Protein AF-A0A075HP21-F1 (afdb_monomer_lite)

Organism: NCBI:txid1456290

pLDDT: mean 80.05, std 10.39, range [52.59, 93.38]

Radius of gyration: 14.36 Å; chains: 1; bounding box: 44×21×34 Å

Structure (mmCIF, N/CA/C/O backbone):
data_AF-A0A075HP21-F1
#
_entry.id   AF-A0A075HP21-F1
#
loop_
_atom_site.group_PDB
_atom_site.id
_atom_site.type_symbol
_atom_site.label_atom_id
_atom_site.label_alt_id
_atom_site.label_comp_id
_atom_site.label_asym_id
_atom_site.label_entity_id
_atom_site.label_seq_id
_atom_site.pdbx_PDB_ins_code
_atom_site.Cartn_x
_atom_site.Cartn_y
_atom_site.Cartn_z
_atom_site.occupancy
_atom_site.B_iso_or_equiv
_atom_site.auth_seq_id
_atom_site.auth_comp_id
_atom_site.auth_asym_id
_atom_site.auth_atom_id
_atom_site.pdbx_PDB_model_num
ATOM 1 N N . MET A 1 1 ? 26.562 -9.823 -5.008 1.00 52.59 1 MET A N 1
ATOM 2 C CA . MET A 1 1 ? 25.995 -8.474 -4.767 1.00 52.59 1 MET A CA 1
ATOM 3 C C . MET A 1 1 ? 24.486 -8.461 -5.011 1.00 52.59 1 MET A C 1
ATOM 5 O O . MET A 1 1 ? 23.760 -8.244 -4.050 1.00 52.59 1 MET A O 1
ATOM 9 N N . ALA A 1 2 ? 24.005 -8.801 -6.217 1.00 57.50 2 ALA A N 1
ATOM 10 C CA . ALA A 1 2 ? 22.569 -8.815 -6.545 1.00 57.50 2 ALA A CA 1
ATOM 11 C C . ALA A 1 2 ? 21.715 -9.752 -5.659 1.00 57.50 2 ALA A C 1
ATOM 13 O O . ALA A 1 2 ? 20.680 -9.338 -5.150 1.00 57.50 2 ALA A O 1
ATOM 14 N N . GLU A 1 3 ? 22.172 -10.979 -5.373 1.00 53.09 3 GLU A N 1
ATOM 15 C CA . GLU A 1 3 ? 21.424 -11.912 -4.505 1.00 53.09 3 GLU A CA 1
ATOM 16 C C . GLU A 1 3 ? 21.290 -11.446 -3.048 1.00 53.09 3 GLU A C 1
ATOM 18 O O . GLU A 1 3 ? 20.299 -11.745 -2.384 1.00 53.09 3 GLU A O 1
ATOM 23 N N . MET A 1 4 ? 22.288 -10.727 -2.529 1.00 56.50 4 MET A N 1
ATOM 24 C CA . MET A 1 4 ? 22.276 -10.241 -1.148 1.00 56.50 4 MET A CA 1
ATOM 25 C C . MET A 1 4 ? 21.319 -9.052 -1.012 1.00 56.50 4 MET A C 1
ATOM 27 O O . MET A 1 4 ? 20.531 -9.014 -0.072 1.00 56.50 4 MET A O 1
ATOM 31 N N . GLN A 1 5 ? 21.307 -8.155 -2.006 1.00 57.50 5 GLN A N 1
ATOM 32 C CA . GLN A 1 5 ? 20.324 -7.074 -2.108 1.00 57.50 5 GLN A CA 1
ATOM 33 C C . GLN A 1 5 ? 18.903 -7.621 -2.273 1.00 57.50 5 GLN A C 1
ATOM 35 O O . GLN A 1 5 ? 18.016 -7.191 -1.549 1.00 57.50 5 GLN A O 1
ATOM 40 N N . ALA A 1 6 ? 18.687 -8.625 -3.130 1.00 59.97 6 ALA A N 1
ATOM 41 C CA . ALA A 1 6 ? 17.376 -9.251 -3.295 1.00 59.97 6 ALA A CA 1
ATOM 42 C C . ALA A 1 6 ? 16.871 -9.895 -1.991 1.00 59.97 6 ALA A C 1
ATOM 44 O O . ALA A 1 6 ? 15.738 -9.654 -1.581 1.00 59.97 6 ALA A O 1
ATOM 45 N N . LYS A 1 7 ? 17.717 -10.656 -1.280 1.00 57.06 7 LYS A N 1
ATOM 46 C CA . LYS A 1 7 ? 17.371 -11.246 0.029 1.00 57.06 7 LYS A CA 1
ATOM 47 C C . LYS A 1 7 ? 17.060 -10.183 1.082 1.00 57.06 7 LYS A C 1
ATOM 49 O O . LYS A 1 7 ? 16.151 -10.375 1.887 1.00 57.06 7 LYS A O 1
ATOM 54 N N . GLN A 1 8 ? 17.788 -9.070 1.071 1.00 57.47 8 GLN A N 1
ATOM 55 C CA . GLN A 1 8 ? 17.574 -7.972 2.007 1.00 57.47 8 GLN A CA 1
ATOM 56 C C . GLN A 1 8 ? 16.295 -7.190 1.688 1.00 57.47 8 GLN A C 1
ATOM 58 O O . GLN A 1 8 ? 15.516 -6.923 2.596 1.00 57.47 8 GLN A O 1
ATOM 63 N N . SER A 1 9 ? 16.004 -6.938 0.411 1.00 58.84 9 SER A N 1
ATOM 64 C CA . SER A 1 9 ? 14.731 -6.370 -0.045 1.00 58.84 9 SER A CA 1
ATOM 65 C C . SER A 1 9 ? 13.542 -7.275 0.289 1.00 58.84 9 SER A C 1
ATOM 67 O O . SER A 1 9 ? 12.524 -6.788 0.770 1.00 58.84 9 SER A O 1
ATOM 69 N N . LEU A 1 10 ? 13.680 -8.596 0.124 1.00 61.16 10 LEU A N 1
ATOM 70 C CA . LEU A 1 10 ? 12.653 -9.574 0.505 1.00 61.16 10 LEU A CA 1
ATOM 71 C C . LEU A 1 10 ? 12.404 -9.594 2.018 1.00 61.16 10 LEU A C 1
ATOM 73 O O . LEU A 1 10 ? 11.258 -9.701 2.449 1.00 61.16 10 LEU A O 1
ATOM 77 N N . LYS A 1 11 ? 13.463 -9.492 2.831 1.00 63.66 11 LYS A N 1
ATOM 78 C CA . LYS A 1 11 ? 13.344 -9.424 4.292 1.00 63.66 11 LYS A CA 1
ATOM 79 C C . LYS A 1 11 ? 12.668 -8.123 4.730 1.00 63.66 11 LYS A C 1
ATOM 81 O O . LYS A 1 11 ? 11.687 -8.180 5.461 1.00 63.66 11 LYS A O 1
ATOM 86 N N . ASN A 1 12 ? 13.101 -6.990 4.176 1.00 65.94 12 ASN A N 1
ATOM 87 C CA . ASN A 1 12 ? 12.483 -5.687 4.418 1.00 65.94 12 ASN A CA 1
ATOM 88 C C . ASN A 1 12 ? 10.998 -5.680 4.013 1.00 65.94 12 ASN A C 1
ATOM 90 O O . ASN A 1 12 ? 10.170 -5.138 4.738 1.00 65.94 12 ASN A O 1
ATOM 94 N N . GLY A 1 13 ? 10.644 -6.319 2.892 1.00 67.25 13 GLY A N 1
ATOM 95 C CA . GLY A 1 13 ? 9.255 -6.469 2.454 1.00 67.25 13 GLY A CA 1
ATOM 96 C C . GLY A 1 13 ? 8.410 -7.345 3.388 1.00 67.25 13 GLY A C 1
ATOM 97 O O . GLY A 1 13 ? 7.253 -7.022 3.644 1.00 67.25 13 GLY A O 1
ATOM 98 N N . LYS A 1 14 ? 8.980 -8.424 3.946 1.00 73.31 14 LYS A N 1
ATOM 99 C CA . LYS A 1 14 ? 8.298 -9.273 4.940 1.00 73.31 14 LYS A CA 1
ATOM 100 C C . LYS A 1 14 ? 8.050 -8.540 6.255 1.00 73.31 14 LYS A C 1
ATOM 102 O O . LYS A 1 14 ? 6.925 -8.577 6.747 1.00 73.31 14 LYS A O 1
ATOM 107 N N . ASP A 1 15 ? 9.066 -7.861 6.778 1.00 76.94 15 ASP A N 1
ATOM 108 C CA . ASP A 1 15 ? 8.961 -7.093 8.022 1.00 76.94 15 ASP A CA 1
ATOM 109 C C . ASP A 1 15 ? 7.916 -5.975 7.863 1.00 76.94 15 ASP A C 1
ATOM 111 O O . ASP A 1 15 ? 7.052 -5.777 8.716 1.00 76.94 15 ASP A O 1
ATOM 115 N N . LEU A 1 16 ? 7.911 -5.313 6.703 1.00 71.62 16 LEU A N 1
ATOM 116 C CA . LEU A 1 16 ? 6.912 -4.311 6.354 1.00 71.62 16 LEU A CA 1
ATOM 117 C C . LEU A 1 16 ? 5.495 -4.898 6.268 1.00 71.62 16 LEU A C 1
ATOM 119 O O . LEU A 1 16 ? 4.571 -4.326 6.841 1.00 71.62 16 LEU A O 1
ATOM 123 N N . LYS A 1 17 ? 5.304 -6.054 5.615 1.00 77.50 17 LYS A N 1
ATOM 124 C CA . LYS A 1 17 ? 3.991 -6.723 5.550 1.00 77.50 17 LYS A CA 1
ATOM 125 C C . LYS A 1 17 ? 3.453 -7.041 6.947 1.00 77.50 17 LYS A C 1
ATOM 127 O O . LYS A 1 17 ? 2.257 -6.884 7.183 1.00 77.50 17 LYS A O 1
ATOM 132 N N . GLN A 1 18 ? 4.312 -7.440 7.886 1.00 79.44 18 GLN A N 1
ATOM 133 C CA . GLN A 1 18 ? 3.903 -7.685 9.272 1.00 79.44 18 GLN A CA 1
ATOM 134 C C . GLN A 1 18 ? 3.456 -6.401 9.979 1.00 79.44 18 GLN A C 1
ATOM 136 O O . GLN A 1 18 ? 2.389 -6.394 10.589 1.00 79.44 18 GLN A O 1
ATOM 141 N N . VAL A 1 19 ? 4.219 -5.310 9.847 1.00 78.62 19 VAL A N 1
ATOM 142 C CA . VAL A 1 19 ? 3.862 -4.008 10.439 1.00 78.62 19 VAL A CA 1
ATOM 143 C C . VAL A 1 19 ? 2.517 -3.514 9.907 1.00 78.62 19 VAL A C 1
ATOM 145 O O . VAL A 1 19 ? 1.645 -3.142 10.688 1.00 78.62 19 VAL A O 1
ATOM 148 N N . LEU A 1 20 ? 2.305 -3.566 8.591 1.00 76.88 20 LEU A N 1
ATOM 149 C CA . LEU A 1 20 ? 1.047 -3.119 7.984 1.00 76.88 20 LEU A CA 1
ATOM 150 C C . LEU A 1 20 ? -0.144 -3.996 8.365 1.00 76.88 20 LEU A C 1
ATOM 152 O O . LEU A 1 20 ? -1.248 -3.486 8.537 1.00 76.88 20 LEU A O 1
ATOM 156 N N . THR A 1 21 ? 0.082 -5.298 8.546 1.00 79.88 21 THR A N 1
ATOM 157 C CA . THR A 1 21 ? -0.956 -6.218 9.026 1.00 79.88 21 THR A CA 1
ATOM 158 C C . THR A 1 21 ? -1.388 -5.857 10.439 1.00 79.88 21 THR A C 1
ATOM 160 O O . THR A 1 21 ? -2.580 -5.680 10.666 1.00 79.88 21 THR A O 1
ATOM 163 N N . ALA A 1 22 ? -0.438 -5.634 11.350 1.00 79.38 22 ALA A N 1
ATOM 164 C CA . ALA A 1 22 ? -0.753 -5.210 12.711 1.00 79.38 22 ALA A CA 1
ATOM 165 C C . ALA A 1 22 ? -1.492 -3.858 12.737 1.00 79.38 22 ALA A C 1
ATOM 167 O O . ALA A 1 22 ? -2.425 -3.667 13.517 1.00 79.38 22 ALA A O 1
ATOM 168 N N . LEU A 1 23 ? -1.115 -2.916 11.866 1.00 74.75 23 LEU A N 1
ATOM 169 C CA . LEU A 1 23 ? -1.806 -1.629 11.747 1.00 74.75 23 LEU A CA 1
ATOM 170 C C . LEU A 1 23 ? -3.231 -1.788 11.206 1.00 74.75 23 LEU A C 1
ATOM 172 O O . LEU A 1 23 ? -4.148 -1.165 11.735 1.00 74.75 23 LEU A O 1
ATOM 176 N N . LYS A 1 24 ? -3.448 -2.654 10.210 1.00 78.56 24 LYS A N 1
ATOM 177 C CA . LYS A 1 24 ? -4.793 -2.994 9.732 1.00 78.56 24 LYS A CA 1
ATOM 178 C C . LYS A 1 24 ? -5.638 -3.622 10.835 1.00 78.56 24 LYS A C 1
ATOM 180 O O . LYS A 1 24 ? -6.768 -3.198 11.019 1.00 78.56 24 LYS A O 1
ATOM 185 N N . GLU A 1 25 ? -5.109 -4.593 11.572 1.00 82.62 25 GLU A N 1
ATOM 186 C CA . GLU A 1 25 ? -5.853 -5.248 12.655 1.00 82.62 25 GLU A CA 1
ATOM 187 C C . GLU A 1 25 ? -6.291 -4.240 13.722 1.00 82.62 25 GLU A C 1
ATOM 189 O O . GLU A 1 25 ? -7.432 -4.285 14.173 1.00 82.62 25 GLU A O 1
ATOM 194 N N . ASN A 1 26 ? -5.432 -3.273 14.064 1.00 79.75 26 ASN A N 1
ATOM 195 C CA . ASN A 1 26 ? -5.816 -2.164 14.939 1.00 79.75 26 ASN A CA 1
ATOM 196 C C . ASN A 1 26 ? -6.948 -1.319 14.333 1.00 79.75 26 ASN A C 1
ATOM 198 O O . ASN A 1 26 ? -7.899 -0.976 15.034 1.00 79.75 26 ASN A O 1
ATOM 202 N N . ARG A 1 27 ? -6.890 -1.003 13.033 1.00 77.56 27 ARG A N 1
ATOM 203 C CA . ARG A 1 27 ? -7.953 -0.246 12.348 1.00 77.56 27 ARG A CA 1
ATOM 204 C C . ARG A 1 27 ? -9.274 -1.010 12.310 1.00 77.56 27 ARG A C 1
ATOM 206 O O . ARG A 1 27 ? -10.305 -0.419 12.608 1.00 77.56 27 ARG A O 1
ATOM 213 N N . ASP A 1 28 ? -9.237 -2.302 12.003 1.00 79.75 28 ASP A N 1
ATOM 214 C CA . ASP A 1 28 ? -10.418 -3.165 11.945 1.00 79.75 28 ASP A CA 1
ATOM 215 C C . ASP A 1 28 ? -11.040 -3.335 13.352 1.00 79.75 28 ASP A C 1
ATOM 217 O O . ASP A 1 28 ? -12.262 -3.347 13.493 1.00 79.75 28 ASP A O 1
ATOM 221 N N . GLN A 1 29 ? -10.231 -3.391 14.419 1.00 82.81 29 GLN A N 1
ATOM 222 C CA . GLN A 1 29 ? -10.719 -3.385 15.810 1.00 82.81 29 GLN A CA 1
ATOM 223 C C . GLN A 1 29 ? -11.383 -2.053 16.197 1.00 82.81 29 GLN A C 1
ATOM 225 O O . GLN A 1 29 ? -12.425 -2.031 16.862 1.00 82.81 29 GLN A O 1
ATOM 230 N N . ILE A 1 30 ? -10.803 -0.928 15.774 1.00 79.69 30 ILE A N 1
ATOM 231 C CA . ILE A 1 30 ? -11.395 0.399 15.981 1.00 79.69 30 ILE A CA 1
ATOM 232 C C . ILE A 1 30 ? -12.705 0.521 15.191 1.00 79.69 30 ILE A C 1
ATOM 234 O O . ILE A 1 30 ? -13.698 0.998 15.734 1.00 79.69 30 ILE A O 1
ATOM 238 N N . GLU A 1 31 ? -12.757 0.023 13.956 1.00 83.62 31 GLU A N 1
ATOM 239 C CA . GLU A 1 31 ? -13.977 -0.011 13.145 1.00 83.62 31 GLU A CA 1
ATOM 240 C C . GLU A 1 31 ? -15.072 -0.859 13.801 1.00 83.62 31 GLU A C 1
ATOM 242 O O . GLU A 1 31 ? -16.210 -0.409 13.908 1.00 83.62 31 GLU A O 1
ATOM 247 N N . GLN A 1 32 ? -14.737 -2.039 14.332 1.00 83.31 32 GLN A N 1
ATOM 248 C CA . GLN A 1 32 ? -15.700 -2.882 15.050 1.00 83.31 32 GLN A CA 1
ATOM 249 C C . GLN A 1 32 ? -16.238 -2.226 16.328 1.00 83.31 32 GLN A C 1
ATOM 251 O O . GLN A 1 32 ? -17.394 -2.439 16.685 1.00 83.31 32 GLN A O 1
ATOM 256 N N . SER A 1 33 ? -15.413 -1.440 17.025 1.00 81.00 33 SER A N 1
ATOM 257 C CA . SER A 1 33 ? -15.800 -0.800 18.290 1.00 81.00 33 SER A CA 1
A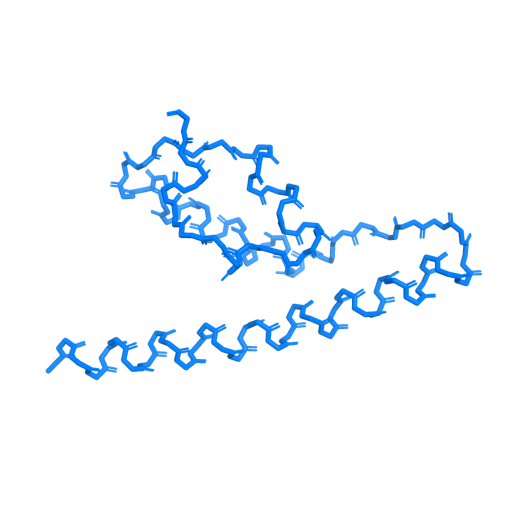TOM 258 C C . SER A 1 33 ? -16.527 0.534 18.114 1.00 81.00 33 SER A C 1
ATOM 260 O O . SER A 1 33 ? -17.381 0.873 18.930 1.00 81.00 33 SER A O 1
ATOM 262 N N . THR A 1 34 ? -16.216 1.289 17.059 1.00 79.62 34 THR A N 1
ATOM 263 C CA . THR A 1 34 ? -16.748 2.646 16.831 1.00 79.62 34 THR A CA 1
ATOM 264 C C . THR A 1 34 ? -17.729 2.733 15.662 1.00 79.62 34 THR A C 1
ATOM 266 O O . THR A 1 34 ? -18.435 3.731 15.529 1.00 79.62 34 THR A O 1
ATOM 269 N N . GLY A 1 35 ? -17.789 1.706 14.809 1.00 80.81 35 GLY A N 1
ATOM 270 C CA . GLY A 1 35 ? -18.552 1.708 13.560 1.00 80.81 35 GLY A CA 1
ATOM 271 C C . GLY A 1 35 ? -17.961 2.607 12.468 1.00 80.81 35 GLY A C 1
ATOM 272 O O . GLY A 1 35 ? -18.590 2.784 11.427 1.00 80.81 35 GLY A O 1
ATOM 273 N N . GLN A 1 36 ? -16.784 3.200 12.694 1.00 76.62 36 GLN A N 1
ATOM 274 C CA . GLN A 1 36 ? -16.104 4.080 11.747 1.00 76.62 36 GLN A CA 1
ATOM 275 C C . GLN A 1 36 ? -14.722 3.521 11.425 1.00 76.62 36 GLN A C 1
ATOM 277 O O . GLN A 1 36 ? -13.916 3.304 12.327 1.00 76.62 36 GLN A O 1
ATOM 282 N N . ARG A 1 37 ? -14.431 3.318 10.134 1.00 72.25 37 ARG A N 1
ATOM 283 C CA . ARG A 1 37 ? -13.099 2.915 9.673 1.00 72.25 37 ARG A CA 1
ATOM 284 C C . ARG A 1 37 ? -12.141 4.098 9.846 1.00 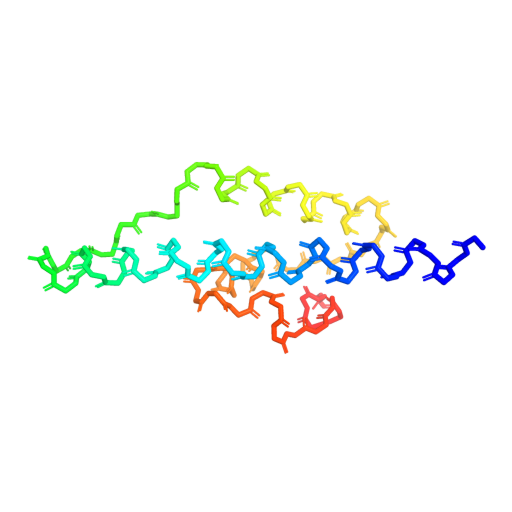72.25 37 ARG A C 1
ATOM 286 O O . ARG A 1 37 ? -12.294 5.100 9.142 1.00 72.25 37 ARG A O 1
ATOM 293 N N . PRO A 1 38 ? -11.166 4.032 10.767 1.00 75.88 38 PRO A N 1
ATOM 294 C CA . PRO A 1 38 ? -10.187 5.100 10.912 1.00 75.88 38 PRO A CA 1
ATOM 295 C C . PRO A 1 38 ? -9.356 5.211 9.632 1.00 75.88 38 PRO A C 1
ATOM 297 O O . PRO A 1 38 ? -9.113 4.209 8.952 1.00 75.88 38 PRO A O 1
ATOM 300 N N . GLN A 1 39 ? -8.910 6.423 9.299 1.00 76.62 39 GLN A N 1
ATOM 301 C CA . GLN A 1 39 ? -8.010 6.628 8.164 1.00 76.62 39 GLN A CA 1
ATOM 302 C C . GLN A 1 39 ? -6.699 5.853 8.358 1.00 76.62 39 GLN A C 1
ATOM 304 O O . GLN A 1 39 ? -6.319 5.498 9.475 1.00 76.62 39 GLN A O 1
ATOM 309 N N . ILE A 1 40 ? -6.020 5.568 7.247 1.00 76.19 40 ILE A N 1
ATOM 310 C CA . ILE A 1 40 ? -4.662 5.023 7.271 1.00 76.19 40 ILE A CA 1
ATOM 311 C C . ILE A 1 40 ? -3.778 5.985 8.076 1.00 76.19 40 ILE A C 1
ATOM 313 O O . ILE A 1 40 ? -3.788 7.185 7.810 1.00 76.19 40 ILE A O 1
ATOM 317 N N . ASP A 1 41 ? -3.020 5.455 9.039 1.00 79.12 41 ASP A N 1
ATOM 318 C CA . ASP A 1 41 ? -2.088 6.250 9.846 1.00 79.12 41 ASP A CA 1
ATOM 319 C C . ASP A 1 41 ? -1.087 7.005 8.954 1.00 79.12 41 ASP A C 1
ATOM 321 O O . ASP A 1 41 ? -0.589 6.460 7.959 1.00 79.12 41 ASP A O 1
ATOM 325 N N . ASP A 1 42 ? -0.759 8.242 9.331 1.00 79.62 42 ASP A N 1
ATOM 326 C CA . ASP A 1 42 ? 0.123 9.130 8.565 1.00 79.62 42 ASP A 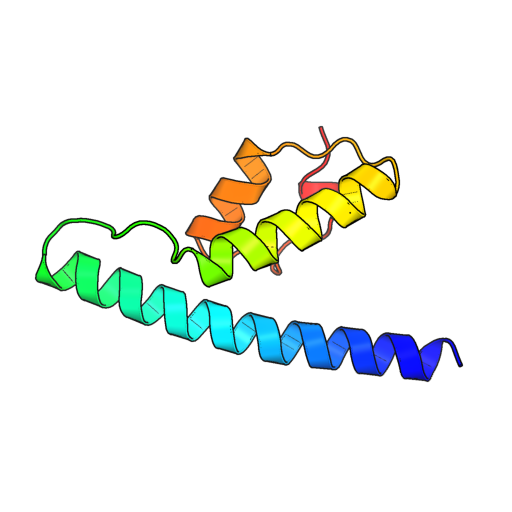CA 1
ATOM 327 C C . ASP A 1 42 ? 1.480 8.485 8.249 1.00 79.62 42 ASP A C 1
ATOM 329 O O . ASP A 1 42 ? 2.032 8.680 7.164 1.00 79.62 42 ASP A O 1
ATOM 333 N N . THR A 1 43 ? 1.996 7.646 9.150 1.00 79.81 43 THR A N 1
ATOM 334 C CA . THR A 1 43 ? 3.255 6.915 8.961 1.00 79.81 43 THR A CA 1
ATOM 335 C C . THR A 1 43 ? 3.149 5.902 7.824 1.00 79.81 43 THR A C 1
ATOM 337 O O . THR A 1 43 ? 4.050 5.794 6.988 1.00 79.81 43 THR A O 1
ATOM 340 N N . THR A 1 44 ? 2.030 5.174 7.757 1.00 80.38 44 THR A N 1
ATOM 341 C CA . THR A 1 44 ? 1.770 4.206 6.680 1.00 80.38 44 THR A CA 1
ATOM 342 C C . THR A 1 44 ? 1.578 4.923 5.356 1.00 80.38 44 THR A C 1
ATOM 344 O O . THR A 1 44 ? 2.127 4.496 4.340 1.00 80.38 44 THR A O 1
ATOM 347 N N . LYS A 1 45 ? 0.858 6.048 5.372 1.00 86.44 45 LYS A N 1
ATOM 348 C CA . LYS A 1 45 ? 0.654 6.880 4.190 1.00 86.44 45 LYS A CA 1
ATOM 349 C C . LYS A 1 45 ? 1.979 7.415 3.648 1.00 86.44 45 LYS A C 1
ATOM 351 O O . LYS A 1 45 ? 2.261 7.247 2.467 1.00 86.44 45 LYS A O 1
ATOM 356 N N . LEU A 1 46 ? 2.840 7.974 4.500 1.00 86.44 46 LEU A N 1
ATOM 357 C CA . LEU A 1 46 ? 4.173 8.446 4.108 1.00 86.44 46 LEU A CA 1
ATOM 358 C C . LEU A 1 46 ? 5.029 7.328 3.506 1.00 86.44 46 LEU A C 1
ATOM 360 O O . LEU A 1 46 ? 5.699 7.530 2.491 1.00 86.44 46 LEU A O 1
ATOM 364 N N . PHE A 1 47 ? 5.001 6.140 4.111 1.00 83.56 47 PHE A N 1
ATOM 365 C CA . PHE A 1 47 ? 5.764 5.006 3.609 1.00 83.56 47 PHE A CA 1
ATOM 366 C C . PHE A 1 47 ? 5.252 4.536 2.239 1.00 83.56 47 PHE A C 1
ATOM 368 O O . PHE A 1 47 ? 6.044 4.363 1.312 1.00 83.56 47 PHE A O 1
ATOM 375 N N . MET A 1 48 ? 3.938 4.361 2.087 1.00 87.38 48 MET A N 1
ATOM 376 C CA . MET A 1 48 ? 3.319 3.912 0.833 1.00 87.38 48 MET A CA 1
ATOM 377 C C . MET A 1 48 ? 3.469 4.947 -0.279 1.00 87.38 48 MET A C 1
ATOM 379 O O . MET A 1 48 ? 3.788 4.584 -1.408 1.00 87.38 48 MET A O 1
ATOM 383 N N . GLN A 1 49 ? 3.382 6.235 0.053 1.00 89.81 49 GLN A N 1
ATOM 384 C CA . GLN A 1 49 ? 3.692 7.317 -0.878 1.00 89.81 49 GLN A CA 1
ATOM 385 C C . GLN A 1 49 ? 5.139 7.232 -1.378 1.00 89.81 49 GLN A C 1
ATOM 387 O O . GLN A 1 49 ? 5.404 7.485 -2.549 1.00 89.81 49 GLN A O 1
ATOM 392 N N . LYS A 1 50 ? 6.095 6.854 -0.520 1.00 89.56 50 LYS A N 1
ATOM 393 C CA . LYS A 1 50 ? 7.487 6.665 -0.944 1.00 89.56 50 LYS A CA 1
ATOM 394 C C . LYS A 1 50 ? 7.627 5.508 -1.936 1.00 89.56 50 LYS A C 1
ATOM 396 O O . LYS A 1 50 ? 8.389 5.644 -2.886 1.00 89.56 50 LYS A O 1
ATOM 401 N N . VAL A 1 51 ? 6.904 4.403 -1.734 1.00 86.81 51 VAL A N 1
ATOM 402 C CA . VAL A 1 51 ? 6.875 3.269 -2.679 1.00 86.81 51 VAL A CA 1
ATOM 403 C C . VAL A 1 51 ? 6.299 3.708 -4.023 1.00 86.81 51 VAL A C 1
ATOM 405 O O . VAL A 1 51 ? 6.940 3.503 -5.050 1.00 86.81 51 VAL A O 1
ATOM 408 N N . LEU A 1 52 ? 5.153 4.392 -4.003 1.00 90.12 52 LEU A N 1
ATOM 409 C CA . LEU A 1 52 ? 4.519 4.943 -5.198 1.00 90.12 52 LEU A CA 1
ATOM 410 C C . LEU A 1 52 ? 5.473 5.878 -5.957 1.00 90.12 52 LEU A C 1
ATOM 412 O O . LEU A 1 52 ? 5.695 5.708 -7.151 1.00 90.12 52 LEU A O 1
ATOM 416 N N . ASN A 1 53 ? 6.134 6.801 -5.252 1.00 90.25 53 ASN A N 1
ATOM 417 C CA . ASN A 1 53 ? 7.098 7.724 -5.854 1.00 90.25 53 ASN A CA 1
ATOM 418 C C . ASN A 1 53 ? 8.292 7.005 -6.498 1.00 90.25 53 ASN A C 1
ATOM 420 O O . ASN A 1 53 ? 8.816 7.487 -7.501 1.00 90.25 53 ASN A O 1
ATOM 424 N N . VAL A 1 54 ? 8.743 5.879 -5.934 1.00 90.00 54 VAL A N 1
ATOM 425 C CA . VAL A 1 54 ? 9.802 5.060 -6.542 1.00 90.00 54 VAL A CA 1
ATOM 426 C C . VAL A 1 54 ? 9.317 4.472 -7.864 1.00 90.00 54 VAL A C 1
ATOM 428 O O . VAL A 1 54 ? 10.009 4.630 -8.863 1.00 90.00 54 VAL A O 1
ATOM 431 N N . TRP A 1 55 ? 8.124 3.877 -7.907 1.00 89.00 55 TRP A N 1
ATOM 432 C CA . TRP A 1 55 ? 7.570 3.302 -9.140 1.00 89.00 55 TRP A CA 1
ATOM 433 C C . TRP A 1 55 ? 7.318 4.350 -10.226 1.00 89.00 55 TRP A C 1
ATOM 435 O O . TRP A 1 55 ? 7.674 4.131 -11.382 1.00 89.00 55 TRP A O 1
ATOM 445 N N . LEU A 1 56 ? 6.813 5.525 -9.847 1.00 88.44 56 LEU A N 1
ATOM 446 C CA . LEU A 1 56 ? 6.675 6.661 -10.762 1.00 88.44 56 LEU A CA 1
ATOM 447 C C . LEU A 1 56 ? 8.044 7.138 -11.282 1.00 88.44 56 LEU A C 1
ATOM 449 O O . LEU A 1 56 ? 8.192 7.447 -12.461 1.00 88.44 56 LEU A O 1
ATOM 453 N N . SER A 1 57 ? 9.074 7.149 -10.428 1.00 90.94 57 SER A N 1
ATOM 454 C CA . SER A 1 57 ? 10.447 7.521 -10.819 1.00 90.94 57 SER A CA 1
ATOM 455 C C . SER A 1 57 ? 11.121 6.473 -11.714 1.00 90.94 57 SER A C 1
ATOM 457 O O . SER A 1 57 ? 11.992 6.820 -12.507 1.00 90.94 57 SER A O 1
ATOM 459 N N . GLU A 1 58 ? 10.720 5.203 -11.610 1.00 89.00 58 GLU A N 1
ATOM 460 C CA . GLU A 1 58 ? 11.108 4.127 -12.535 1.00 89.00 58 GLU A CA 1
ATOM 461 C C . GLU A 1 58 ? 10.423 4.250 -13.909 1.00 89.00 58 GLU A C 1
ATOM 463 O O . GLU A 1 58 ? 10.764 3.506 -14.827 1.00 89.00 58 GLU A O 1
ATOM 468 N N . GLY A 1 59 ? 9.496 5.202 -14.075 1.00 89.56 59 GLY A N 1
ATOM 469 C CA . GLY A 1 59 ? 8.771 5.444 -15.321 1.00 89.56 59 GLY A CA 1
ATOM 470 C C . GLY A 1 59 ? 7.528 4.573 -15.498 1.00 89.56 59 GLY A C 1
ATOM 471 O O . GLY A 1 59 ? 7.063 4.425 -16.627 1.00 89.56 59 GLY A O 1
ATOM 472 N N . ARG A 1 60 ? 7.000 3.984 -14.417 1.00 90.31 60 ARG A N 1
ATOM 473 C CA . ARG A 1 60 ? 5.752 3.210 -14.458 1.00 90.31 60 ARG A CA 1
ATOM 474 C C . ARG A 1 60 ? 4.544 4.132 -14.350 1.00 90.31 60 ARG A C 1
ATOM 476 O O . ARG A 1 60 ? 4.550 5.060 -13.543 1.00 90.31 60 ARG A O 1
ATOM 483 N N . ASP A 1 61 ? 3.509 3.850 -15.134 1.00 92.06 61 ASP A N 1
ATOM 484 C CA . ASP A 1 61 ? 2.234 4.572 -15.089 1.00 92.06 61 ASP A CA 1
ATOM 485 C C . ASP A 1 61 ? 1.294 3.882 -14.098 1.00 92.06 61 ASP A C 1
ATOM 487 O O . ASP A 1 61 ? 0.559 2.968 -14.463 1.00 92.06 61 ASP A O 1
ATOM 491 N N . ILE A 1 62 ? 1.393 4.259 -12.821 1.00 92.06 62 ILE A N 1
ATOM 492 C CA . ILE A 1 62 ? 0.630 3.641 -11.733 1.00 92.06 62 ILE A CA 1
ATOM 493 C C . ILE A 1 62 ? -0.735 4.318 -11.569 1.00 92.06 62 ILE A C 1
ATOM 495 O O . ILE A 1 62 ? -0.847 5.541 -11.514 1.00 92.06 62 ILE A O 1
ATOM 499 N N . ASP A 1 63 ? -1.780 3.507 -11.430 1.00 93.38 63 ASP A N 1
ATOM 500 C CA . ASP A 1 63 ? -3.094 3.940 -10.981 1.00 93.38 63 ASP A CA 1
ATOM 501 C C . ASP A 1 63 ? -3.098 4.138 -9.458 1.00 93.38 63 ASP A C 1
ATOM 503 O O . ASP A 1 63 ? -3.241 3.192 -8.674 1.00 93.38 63 ASP A O 1
ATOM 507 N N . ASP A 1 64 ? -2.944 5.397 -9.049 1.00 89.94 64 ASP A N 1
ATOM 508 C CA . ASP A 1 64 ? -2.962 5.824 -7.653 1.00 89.94 64 ASP A CA 1
ATOM 509 C C . ASP A 1 64 ? -4.203 5.327 -6.896 1.00 89.94 64 ASP A C 1
ATOM 511 O O . ASP A 1 64 ? -4.070 4.855 -5.766 1.00 89.94 64 ASP A O 1
ATOM 515 N N . GLU A 1 65 ? -5.403 5.392 -7.485 1.00 90.81 65 GLU A N 1
ATOM 516 C CA . GLU A 1 65 ? -6.633 4.972 -6.795 1.00 90.81 65 GLU A CA 1
ATOM 517 C C . GLU A 1 65 ? -6.596 3.473 -6.497 1.00 90.81 65 GLU A C 1
ATOM 519 O O . GLU A 1 65 ? -6.845 3.047 -5.367 1.00 90.81 65 GLU A O 1
ATOM 524 N N . LYS A 1 66 ? -6.192 2.675 -7.488 1.00 91.44 66 LYS A N 1
ATOM 525 C CA . LYS A 1 66 ? -6.049 1.221 -7.359 1.00 91.44 66 LYS A CA 1
ATOM 526 C C . LYS A 1 66 ? -4.970 0.834 -6.348 1.00 91.44 66 LYS A C 1
ATOM 528 O O . LYS A 1 66 ? 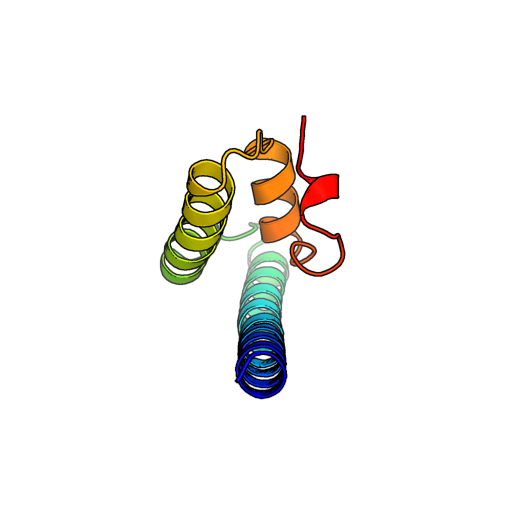-5.135 -0.137 -5.603 1.00 91.44 66 LYS A O 1
ATOM 533 N N . PHE A 1 67 ? -3.865 1.577 -6.310 1.00 90.75 67 PHE A N 1
ATOM 534 C CA . PHE A 1 67 ? -2.805 1.381 -5.325 1.00 90.75 67 PHE A CA 1
ATOM 535 C C . PHE A 1 67 ? -3.301 1.680 -3.907 1.00 90.75 67 PHE A C 1
ATOM 537 O O . PHE A 1 67 ? -3.156 0.841 -3.016 1.00 90.75 67 PHE A O 1
ATOM 544 N N . TRP A 1 68 ? -3.923 2.841 -3.694 1.00 89.81 68 TRP A N 1
ATOM 545 C CA . TRP A 1 68 ? -4.405 3.250 -2.375 1.00 89.81 68 TRP A CA 1
ATOM 546 C C . TRP A 1 68 ? -5.548 2.373 -1.859 1.00 89.81 68 TRP A C 1
ATOM 548 O O . TRP A 1 68 ? -5.573 2.080 -0.663 1.00 89.81 68 TRP A O 1
ATOM 558 N N . ASP A 1 69 ? -6.419 1.874 -2.737 1.00 88.50 69 ASP A N 1
ATOM 559 C CA . ASP A 1 69 ? -7.434 0.877 -2.381 1.00 88.50 69 ASP A CA 1
ATOM 560 C C . ASP A 1 69 ? -6.778 -0.420 -1.875 1.00 88.50 69 ASP A C 1
ATOM 562 O O . ASP A 1 69 ? -7.090 -0.925 -0.794 1.00 88.50 69 ASP A O 1
ATOM 566 N N . ALA A 1 70 ? -5.759 -0.918 -2.584 1.00 88.12 70 ALA A N 1
ATOM 567 C CA . ALA A 1 70 ? -5.016 -2.091 -2.136 1.00 88.12 70 ALA A CA 1
ATOM 568 C C . ALA A 1 70 ? -4.285 -1.855 -0.806 1.00 88.12 70 ALA A C 1
ATOM 570 O O . ALA A 1 70 ? -4.240 -2.762 0.028 1.00 88.12 70 ALA A O 1
ATOM 571 N N . VAL A 1 71 ? -3.734 -0.661 -0.574 1.00 85.69 71 VAL A N 1
ATOM 572 C CA . VAL A 1 71 ? -3.131 -0.296 0.717 1.00 85.69 71 VAL A CA 1
ATOM 573 C C . VAL A 1 71 ? -4.182 -0.307 1.825 1.00 85.69 71 VAL A C 1
ATOM 575 O O . VAL A 1 71 ? -3.911 -0.849 2.899 1.00 85.69 71 VAL A O 1
ATOM 578 N N . ASP A 1 72 ? -5.381 0.222 1.574 1.00 82.88 72 ASP A N 1
ATOM 579 C CA . ASP A 1 72 ? -6.442 0.270 2.581 1.00 82.88 72 ASP A CA 1
ATOM 580 C C . ASP A 1 72 ? -6.897 -1.127 3.022 1.00 82.88 72 ASP A C 1
ATOM 582 O O . ASP A 1 72 ? -7.158 -1.358 4.207 1.00 82.88 72 ASP A O 1
ATOM 586 N N . TYR A 1 73 ? -6.910 -2.086 2.093 1.00 79.38 73 TYR A N 1
ATOM 587 C CA . TYR A 1 73 ? -7.239 -3.484 2.378 1.00 79.38 73 TYR A CA 1
ATOM 588 C C . TYR A 1 73 ? -6.046 -4.350 2.818 1.00 79.38 73 TYR A C 1
ATOM 590 O O . TYR A 1 73 ? -6.251 -5.528 3.146 1.00 79.38 73 TYR A O 1
ATOM 598 N N . ASN A 1 74 ? -4.834 -3.782 2.888 1.00 79.06 74 ASN A N 1
ATOM 599 C CA . ASN A 1 74 ? -3.563 -4.478 3.134 1.00 79.06 74 ASN A CA 1
ATOM 600 C C . ASN A 1 74 ? -3.280 -5.604 2.113 1.00 79.06 74 ASN A C 1
ATOM 602 O O . ASN A 1 74 ? -2.890 -6.713 2.476 1.00 79.06 74 ASN A O 1
ATOM 606 N N . LYS A 1 75 ? -3.545 -5.317 0.833 1.00 82.88 75 LYS A N 1
ATOM 607 C CA . LYS A 1 75 ? -3.340 -6.191 -0.335 1.00 82.88 75 LYS A CA 1
ATOM 608 C C . LYS A 1 75 ? -2.255 -5.684 -1.292 1.00 82.88 75 LYS A C 1
ATOM 610 O O . LYS A 1 75 ? -2.037 -6.279 -2.341 1.00 82.88 75 LYS A O 1
ATOM 615 N N . GLN A 1 76 ? -1.549 -4.610 -0.944 1.00 78.38 76 GLN A N 1
ATOM 616 C CA . GLN A 1 76 ? -0.481 -3.995 -1.744 1.00 78.38 76 GLN A CA 1
ATOM 617 C C . GLN A 1 76 ? 0.697 -4.936 -2.067 1.00 78.38 76 GLN A C 1
ATOM 619 O O . GLN A 1 76 ? 1.453 -4.683 -2.997 1.00 78.38 76 GLN A O 1
ATOM 624 N N . PHE A 1 77 ? 0.867 -6.015 -1.292 1.00 79.12 77 PHE A N 1
ATOM 625 C CA . PHE A 1 77 ? 1.896 -7.044 -1.512 1.00 79.12 77 PHE A CA 1
ATOM 626 C C . PHE A 1 77 ? 1.346 -8.361 -2.059 1.00 79.12 77 PHE A C 1
ATOM 628 O O . PHE A 1 77 ? 2.106 -9.320 -2.202 1.00 79.12 77 PHE A O 1
ATOM 635 N N . ASP A 1 78 ? 0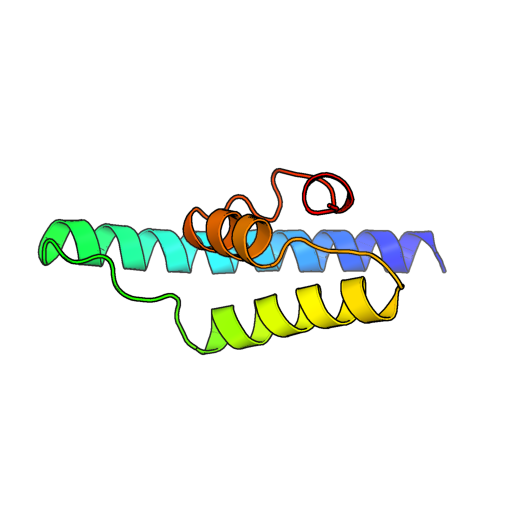.038 -8.446 -2.289 1.00 83.62 78 ASP A N 1
ATOM 636 C CA . ASP A 1 78 ? -0.581 -9.646 -2.854 1.00 83.62 78 ASP A CA 1
ATOM 637 C C . ASP A 1 78 ? -0.548 -9.615 -4.389 1.00 83.62 78 ASP A C 1
ATOM 639 O O . ASP A 1 78 ? -0.730 -10.649 -5.032 1.00 83.62 78 ASP A O 1
ATOM 643 N N . TYR A 1 79 ? -0.250 -8.448 -4.966 1.00 85.75 79 TYR A N 1
ATOM 644 C CA . TYR A 1 79 ? -0.141 -8.238 -6.399 1.00 85.75 79 TYR A CA 1
ATOM 645 C C . TYR A 1 79 ? 1.245 -7.702 -6.783 1.00 85.75 79 TYR A C 1
ATOM 647 O O . TYR A 1 79 ? 1.878 -6.994 -5.994 1.00 85.75 79 TYR A O 1
ATOM 655 N N . PRO A 1 80 ? 1.741 -8.047 -7.983 1.00 87.94 80 PRO A N 1
ATOM 656 C CA . PRO A 1 80 ? 2.978 -7.483 -8.507 1.00 87.94 80 PRO A CA 1
ATOM 657 C C . PRO A 1 80 ? 2.758 -6.025 -8.957 1.00 87.94 80 PRO A C 1
ATOM 659 O O . PRO A 1 80 ? 1.618 -5.576 -9.068 1.00 87.94 80 PRO A O 1
ATOM 662 N N . VAL A 1 81 ? 3.833 -5.270 -9.211 1.00 85.94 81 VAL A N 1
ATOM 663 C CA . VAL A 1 81 ? 3.741 -3.831 -9.543 1.00 85.94 81 VAL A CA 1
ATOM 664 C C . VAL A 1 81 ? 2.905 -3.571 -10.801 1.00 85.94 81 VAL A C 1
ATOM 666 O O . VAL A 1 81 ? 2.135 -2.619 -10.839 1.00 85.94 81 VAL A O 1
ATOM 669 N N . GLU A 1 82 ? 2.967 -4.481 -11.771 1.00 88.81 82 GLU A N 1
ATOM 670 C CA . GLU A 1 82 ? 2.230 -4.450 -13.037 1.00 88.81 82 GLU A CA 1
ATOM 671 C C . GLU A 1 82 ? 0.711 -4.507 -12.831 1.00 88.81 82 GLU A C 1
ATOM 673 O O . GLU A 1 82 ? -0.055 -4.043 -13.668 1.00 88.81 82 GLU A O 1
ATOM 678 N N . TYR A 1 83 ? 0.238 -5.052 -11.704 1.00 90.44 83 TYR A N 1
ATOM 679 C CA . TYR A 1 83 ? -1.188 -5.010 -11.377 1.00 90.44 83 TYR A CA 1
ATOM 680 C C . TYR A 1 83 ? -1.677 -3.578 -11.161 1.00 90.44 83 TYR A C 1
ATOM 682 O O . TYR A 1 83 ? -2.856 -3.302 -11.376 1.00 90.44 83 TYR A O 1
ATOM 690 N N . TYR A 1 84 ? -0.799 -2.684 -10.719 1.00 90.25 84 TYR A N 1
ATOM 691 C CA . TYR A 1 84 ? -1.128 -1.292 -10.447 1.00 90.25 84 TYR A CA 1
ATOM 692 C C . TYR A 1 84 ? -0.904 -0.382 -11.651 1.00 90.25 84 TYR A C 1
ATOM 694 O O . TYR A 1 84 ? -1.195 0.80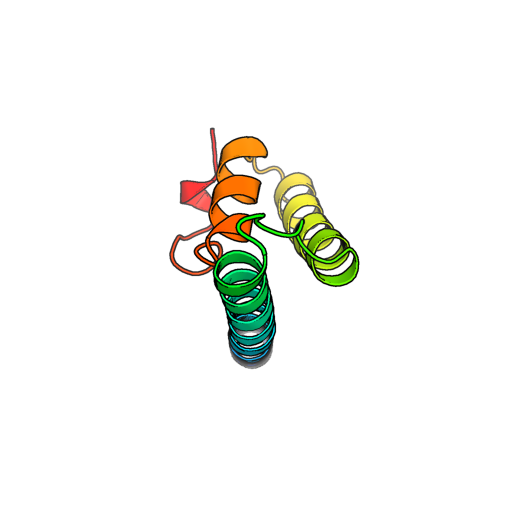0 -11.537 1.00 90.25 84 TYR A O 1
ATOM 702 N N . GLU A 1 85 ? -0.412 -0.893 -12.779 1.00 89.75 85 GLU A N 1
ATOM 703 C CA . GLU A 1 85 ? -0.242 -0.094 -13.993 1.00 89.75 85 GLU A CA 1
ATOM 704 C C . GLU A 1 85 ? -1.598 0.178 -14.686 1.00 89.75 85 GLU A C 1
ATOM 706 O O . GLU A 1 85 ? -2.554 -0.595 -14.519 1.00 89.75 85 GLU A O 1
ATOM 711 N N . ARG A 1 86 ? -1.690 1.301 -15.413 1.00 87.19 86 ARG A N 1
ATOM 712 C CA . ARG A 1 86 ? -2.865 1.712 -16.207 1.00 87.19 86 ARG A CA 1
ATOM 713 C C . ARG A 1 86 ? -2.973 1.025 -17.567 1.00 87.19 86 ARG A C 1
ATOM 715 O O . ARG A 1 86 ? -1.930 0.757 -18.201 1.00 87.19 86 ARG A O 1
#

Secondary structure (DSSP, 8-state):
-HHHHHHHHHHHHHHHHHHHHHHHHHHHHHHHHHSS-PPPPHHHHHHHHHHHHHHHHTT--B-HHHHHHHHHTT-TTTS-GGGGB-

Foldseek 3Di:
DVVVVVVVVVVVVVVVLVVLVVQLVVQVVCCVVPVDRDDRDPVLVVVLVVVVVVCVVVVFAFDPVVCVVCSNVSNNVVDDRVVRGD

Sequence (86 aa):
MAEMQAKQSLKNGKDLKQVLTALKENRDQIEQSTGQRPQIDDTTKLFMQKVLNVWLSEGRDIDDEKFWDAVDYNKQFDYPVEYYER